Protein AF-0000000067008869 (afdb_homodimer)

Organism: Wuchereria bancrofti (NCBI:txid6293)

Solvent-accessible surface area (backbone atoms only — not comparable to full-atom values): 8369 Å² total; per-residue (Å²): 116,69,67,57,56,55,51,50,53,52,53,46,51,52,50,50,52,51,44,50,54,55,47,60,56,44,34,11,81,86,76,68,75,47,55,47,37,27,33,34,76,87,11,44,57,23,19,70,76,64,51,31,70,92,77,32,55,49,42,93,81,83,57,48,74,62,84,44,78,37,54,55,48,115,117,70,66,58,55,56,51,51,54,52,53,46,52,50,50,50,53,51,44,50,53,54,49,59,56,43,33,11,81,86,77,68,73,47,53,48,36,29,33,33,75,87,10,44,59,24,17,69,76,64,52,31,72,92,77,33,54,49,41,92,82,82,56,47,76,62,83,44,77,36,54,55,48,117

Radius of gyration: 19.24 Å; Cα contacts (8 Å, |Δi|>4): 203; chains: 2; bounding box: 33×58×42 Å

pLDDT: mean 93.97, std 9.08, range [55.59, 98.88]

Foldseek 3Di:
DVVVVVVVVVVVVVVVVVVVVVLVVQAAPVPSPHGWFKAFPVGDTGHPVCCDVVNDQADPPPRDGGDDIDGHDD/DVVVVVVVVVVVVVVVVVVVVVLVVQAAPVVSPHGWFKAFPVGDTGHPVCPDVVRDQADPPPRDGGDDIDGHDD

InterPro domains:
  IPR001841 Zinc finger, RING-type [PS50089] (28-63)
  IPR013083 Zinc finger, RING/FYVE/PHD-type [G3DSA:3.30.40.10] (9-74)

Nearest PDB structures (foldseek):
  6hpr-assembly1_A  TM=9.079E-01  e=3.744E-05  Homo sapiens
  3eb5-assembly1_A-2  TM=8.488E-01  e=3.059E-05  Homo sapiens
  2yho-assembly1_A  TM=8.154E-01  e=6.421E-05  Homo sapiens
  2yho-assembly3_E  TM=8.015E-01  e=5.611E-05  Homo sapiens
  4ic3-assembly1_B  TM=8.536E-01  e=4.537E-04  Homo sapiens

Secondary structure (DSSP, 8-state):
-HHHHHHHHHHHHHHHHHHHHHHHHHB-TTTSSSB--EEETTSBEE-TTTT-TTT-SB-TTT-PBP--EEE-B-/-HHHHHHHHHHHHHHHHHHHHHHHHHB-TTTSSSB--EEETTSBEE-TTTT-TTT-SB-TTT-PBP--EEE-B-

Structure (mmCIF, N/CA/C/O backbone):
data_AF-0000000067008869-model_v1
#
loop_
_entity.id
_entity.type
_entity.pdbx_description
1 polymer 'RING-type domain-containing protein'
#
loop_
_atom_site.group_PDB
_atom_site.id
_atom_site.type_symbol
_atom_site.label_atom_id
_atom_site.label_alt_id
_atom_site.label_comp_id
_atom_site.label_asym_id
_atom_site.label_entity_id
_atom_site.label_seq_id
_atom_site.pdbx_PDB_ins_code
_atom_site.Cartn_x
_atom_site.Cartn_y
_atom_site.Cartn_z
_atom_site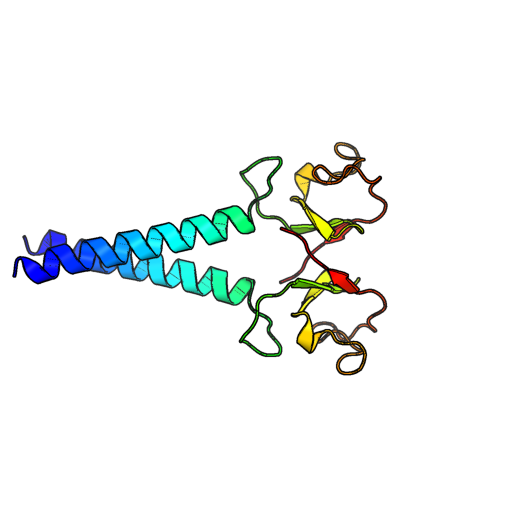.occupancy
_atom_site.B_iso_or_equiv
_atom_site.auth_seq_id
_atom_site.auth_comp_id
_atom_site.auth_asym_id
_atom_site.auth_atom_id
_atom_site.pdbx_PDB_model_num
ATOM 1 N N . MET A 1 1 ? -0.147 40.469 11.617 1 56.03 1 MET A N 1
ATOM 2 C CA . MET A 1 1 ? -0.344 39.406 12.594 1 56.03 1 MET A CA 1
ATOM 3 C C . MET A 1 1 ? -1.543 38.531 12.227 1 56.03 1 MET A C 1
ATOM 5 O O . MET A 1 1 ? -1.502 37.312 12.375 1 56.03 1 MET A O 1
ATOM 9 N N . SER A 1 2 ? -2.66 39.094 11.609 1 66.75 2 SER A N 1
ATOM 10 C CA . SER A 1 2 ? -3.91 38.438 11.242 1 66.75 2 SER A CA 1
ATOM 11 C C . SER A 1 2 ? -3.721 37.531 10.023 1 66.75 2 SER A C 1
ATOM 13 O O . SER A 1 2 ? -4.219 36.406 10 1 66.75 2 SER A O 1
ATOM 15 N N . ASN A 1 3 ? -2.775 38 9.242 1 73.81 3 ASN A N 1
ATOM 16 C CA . ASN A 1 3 ? -2.59 37.281 7.984 1 73.81 3 ASN A CA 1
ATOM 17 C C . ASN A 1 3 ? -1.823 36 8.188 1 73.81 3 ASN A C 1
ATOM 19 O O . ASN A 1 3 ? -2.07 35 7.492 1 73.81 3 ASN A O 1
ATOM 23 N N . ASN A 1 4 ? -1.022 35.969 9.289 1 68.69 4 ASN A N 1
ATOM 24 C CA . ASN A 1 4 ? -0.209 34.781 9.555 1 68.69 4 ASN A CA 1
ATOM 25 C C . ASN A 1 4 ? -1.045 33.656 10.125 1 68.69 4 ASN A C 1
ATOM 27 O O . ASN A 1 4 ? -0.819 32.469 9.805 1 68.69 4 ASN A O 1
ATOM 31 N N . ARG A 1 5 ? -2.043 34.094 10.977 1 69.38 5 ARG A N 1
ATOM 32 C CA . ARG A 1 5 ? -2.912 33.094 11.602 1 69.38 5 ARG A CA 1
ATOM 33 C C . ARG A 1 5 ? -3.746 32.375 10.555 1 69.38 5 ARG A C 1
ATOM 35 O O . ARG A 1 5 ? -3.891 31.141 10.609 1 69.38 5 ARG A O 1
ATOM 42 N N . THR A 1 6 ? -4.293 33.156 9.617 1 71.38 6 THR A N 1
ATOM 43 C CA . THR A 1 6 ? -5.137 32.594 8.578 1 71.38 6 THR A CA 1
ATOM 44 C C . THR A 1 6 ? -4.344 31.625 7.707 1 71.38 6 THR A C 1
ATOM 46 O O . THR A 1 6 ? -4.852 30.562 7.332 1 71.38 6 THR A O 1
ATOM 49 N N . LYS A 1 7 ? -3.107 31.969 7.438 1 78.56 7 LYS A N 1
ATOM 50 C CA . LYS A 1 7 ? -2.268 31.141 6.574 1 78.56 7 LYS A CA 1
ATOM 51 C C . LYS A 1 7 ? -1.944 29.797 7.242 1 78.56 7 LYS A C 1
ATOM 53 O O . LYS A 1 7 ? -1.977 28.75 6.59 1 78.56 7 LYS A O 1
ATOM 58 N N . LYS A 1 8 ? -1.771 29.812 8.492 1 81.62 8 LYS A N 1
ATOM 59 C CA . LYS A 1 8 ? -1.408 28.609 9.219 1 81.62 8 LYS A CA 1
ATOM 60 C C . LYS A 1 8 ? -2.586 27.641 9.305 1 81.62 8 LYS A C 1
ATOM 62 O O . LYS A 1 8 ? -2.408 26.422 9.188 1 81.62 8 LYS A O 1
ATOM 67 N N . ASN A 1 9 ? -3.758 28.188 9.352 1 86.19 9 ASN A N 1
ATOM 68 C CA . ASN A 1 9 ? -4.949 27.344 9.383 1 86.19 9 ASN A CA 1
ATOM 69 C C . ASN A 1 9 ? -5.152 26.609 8.055 1 86.19 9 ASN A C 1
ATOM 71 O O . ASN A 1 9 ? -5.59 25.469 8.031 1 86.19 9 ASN A O 1
ATOM 75 N N . VAL A 1 10 ? -4.785 27.297 7.031 1 89.75 10 VAL A N 1
ATOM 76 C CA . VAL A 1 10 ? -4.91 26.703 5.711 1 89.75 10 VAL A CA 1
ATOM 77 C C . VAL A 1 10 ? -3.934 25.531 5.578 1 89.75 10 VAL A C 1
ATOM 79 O O . VAL A 1 10 ? -4.297 24.469 5.082 1 89.75 10 VAL A O 1
ATOM 82 N N . VAL A 1 11 ? -2.684 25.625 6.07 1 90.44 11 VAL A N 1
ATOM 83 C CA . VAL A 1 11 ? -1.658 24.594 5.945 1 90.44 11 VAL A CA 1
ATOM 84 C C . VAL A 1 11 ? -2.064 23.359 6.742 1 90.44 11 VAL A C 1
ATOM 86 O O . VAL A 1 11 ? -1.904 22.234 6.277 1 90.44 11 VAL A O 1
ATOM 89 N N . VAL A 1 12 ? -2.611 23.5 7.953 1 91.62 12 VAL A N 1
ATOM 90 C CA . VAL A 1 12 ? -3.045 22.391 8.797 1 91.62 12 VAL A CA 1
ATOM 91 C C . VAL A 1 12 ? -4.156 21.609 8.102 1 91.62 12 VAL A C 1
ATOM 93 O O . VAL A 1 12 ? -4.141 20.375 8.078 1 91.62 12 VAL A O 1
ATOM 96 N N . ARG A 1 13 ? -5.109 22.453 7.543 1 94.5 13 ARG A N 1
ATOM 97 C CA . ARG A 1 13 ? -6.203 21.797 6.832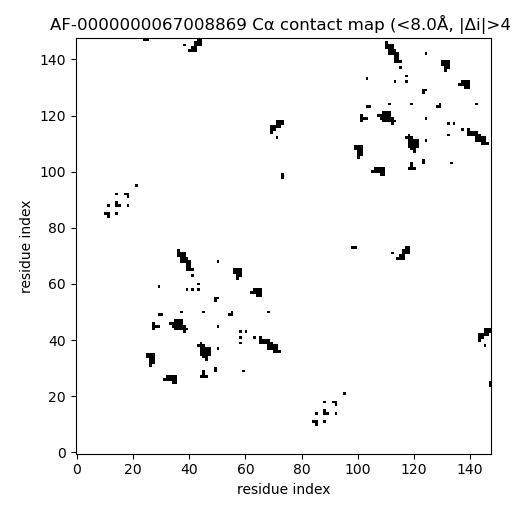 1 94.5 13 ARG A CA 1
ATOM 98 C C . ARG A 1 13 ? -5.688 21 5.641 1 94.5 13 ARG A C 1
ATOM 100 O O . ARG A 1 13 ? -6.117 19.875 5.414 1 94.5 13 ARG A O 1
ATOM 107 N N . GLU A 1 14 ? -4.777 21.484 4.91 1 95.38 14 GLU A N 1
ATOM 108 C CA . GLU A 1 14 ? -4.215 20.797 3.754 1 95.38 14 GLU A CA 1
ATOM 109 C C . GLU A 1 14 ? -3.467 19.531 4.172 1 95.38 14 GLU A C 1
ATOM 111 O O . GLU A 1 14 ? -3.604 18.484 3.537 1 95.38 14 GLU A O 1
ATOM 116 N N . LEU A 1 15 ? -2.691 19.672 5.242 1 95.31 15 LEU A N 1
ATOM 117 C CA . LEU A 1 15 ? -1.956 18.516 5.73 1 95.31 15 LEU A CA 1
ATOM 118 C C . LEU A 1 15 ? -2.912 17.422 6.223 1 95.31 15 LEU A C 1
ATOM 120 O O . LEU A 1 15 ? -2.707 16.234 5.957 1 95.31 15 LEU A O 1
ATOM 124 N N . ARG A 1 16 ? -3.967 17.812 6.879 1 95.38 16 ARG A N 1
ATOM 125 C CA . ARG A 1 16 ? -4.969 16.875 7.359 1 95.38 16 ARG A CA 1
ATOM 126 C C . ARG A 1 16 ? -5.676 16.188 6.195 1 95.38 16 ARG A C 1
ATOM 128 O O . ARG A 1 16 ? -5.922 14.977 6.238 1 95.38 16 ARG A O 1
ATOM 135 N N . ASP A 1 17 ? -6.051 16.906 5.172 1 97.38 17 ASP A N 1
ATOM 136 C CA . ASP A 1 17 ? -6.707 16.344 3.996 1 97.38 17 ASP A CA 1
ATOM 137 C C . ASP A 1 17 ? -5.812 15.32 3.305 1 97.38 17 ASP A C 1
ATOM 139 O O . ASP A 1 17 ? -6.273 14.242 2.922 1 97.38 17 ASP A O 1
ATOM 143 N N . LYS A 1 18 ? -4.562 15.719 3.229 1 96.62 18 LYS A N 1
ATOM 144 C CA . LYS A 1 18 ? -3.627 14.789 2.594 1 96.62 18 LYS A CA 1
ATOM 145 C C . LYS A 1 18 ? -3.465 13.516 3.42 1 96.62 18 LYS A C 1
ATOM 147 O O . LYS A 1 18 ? -3.465 12.414 2.875 1 96.62 18 LYS A O 1
ATOM 152 N N . LEU A 1 19 ? -3.338 13.609 4.641 1 96.25 19 LEU A N 1
ATOM 153 C CA . LEU A 1 19 ? -3.203 12.461 5.531 1 96.25 19 LEU A CA 1
ATOM 154 C C . LEU A 1 19 ? -4.422 11.555 5.438 1 96.25 19 LEU A C 1
ATOM 156 O O . LEU A 1 19 ? -4.285 10.328 5.352 1 96.25 19 LEU A O 1
ATOM 160 N N . GLU A 1 20 ? -5.59 12.117 5.441 1 95.19 20 GLU A N 1
ATOM 161 C CA . GLU A 1 20 ? -6.82 11.336 5.355 1 95.19 20 GLU A CA 1
ATOM 162 C C . GLU A 1 20 ? -6.902 10.57 4.039 1 95.19 20 GLU A C 1
ATOM 164 O O . GLU A 1 20 ? -7.301 9.406 4.02 1 95.19 20 GLU A O 1
ATOM 169 N N . GLN A 1 21 ? -6.539 11.227 2.986 1 95.81 21 GLN A N 1
ATOM 170 C CA . GLN A 1 21 ? -6.551 10.578 1.682 1 95.81 21 GLN A CA 1
ATOM 171 C C . GLN A 1 21 ? -5.625 9.367 1.665 1 95.81 21 GLN A C 1
ATOM 173 O O . GLN A 1 21 ? -6.012 8.289 1.207 1 95.81 21 GLN A O 1
ATOM 178 N N . LEU A 1 22 ? -4.441 9.5 2.213 1 94.44 22 LEU A N 1
ATOM 179 C CA . LEU A 1 22 ? -3.488 8.398 2.244 1 94.44 22 LEU A CA 1
ATOM 180 C C . LEU A 1 22 ? -3.984 7.277 3.152 1 94.44 22 LEU A C 1
ATOM 182 O O . LEU A 1 22 ? -3.85 6.098 2.82 1 94.44 22 LEU A O 1
ATOM 186 N N . GLU A 1 23 ? -4.566 7.664 4.242 1 93.12 23 GLU A N 1
ATOM 187 C CA . GLU A 1 23 ? -5.09 6.672 5.176 1 93.12 23 GLU A CA 1
ATOM 188 C C . GLU A 1 23 ? -6.223 5.863 4.547 1 93.12 23 GLU A C 1
ATOM 190 O O . GLU A 1 23 ? -6.277 4.641 4.695 1 93.12 23 GLU A O 1
ATOM 195 N N . LEU A 1 24 ? -7.051 6.52 3.873 1 94.38 24 LEU A N 1
ATOM 196 C CA . LEU A 1 24 ? -8.164 5.836 3.221 1 94.38 24 LEU A CA 1
ATOM 197 C C . LEU A 1 24 ? -7.656 4.867 2.156 1 94.38 24 LEU A C 1
ATOM 199 O O . LEU A 1 24 ? -8.219 3.785 1.979 1 94.38 24 LEU A O 1
ATOM 203 N N . GLU A 1 25 ? -6.59 5.188 1.497 1 94.19 25 GLU A N 1
ATOM 204 C CA . GLU A 1 25 ? -6.027 4.359 0.434 1 94.19 25 GLU A CA 1
ATOM 205 C C . GLU A 1 25 ? -5.438 3.068 0.993 1 94.19 25 GLU A C 1
ATOM 207 O O . GLU A 1 25 ? -5.488 2.023 0.341 1 94.19 25 GLU A O 1
ATOM 212 N N . ILE A 1 26 ? -4.918 3.141 2.225 1 95.38 26 ILE A N 1
ATOM 213 C CA . ILE A 1 26 ? -4.172 1.982 2.703 1 95.38 26 ILE A CA 1
ATOM 214 C C . ILE A 1 26 ? -5.012 1.208 3.717 1 95.38 26 ILE A C 1
ATOM 216 O O . ILE A 1 26 ? -4.617 0.131 4.168 1 95.38 26 ILE A O 1
ATOM 220 N N . THR A 1 27 ? -6.156 1.725 4.09 1 96.81 27 THR A N 1
ATOM 221 C CA . THR A 1 27 ? -7.023 1.087 5.074 1 96.81 27 THR A CA 1
ATOM 222 C C . THR A 1 27 ? -7.891 0.017 4.414 1 96.81 27 THR A C 1
ATOM 224 O O . THR A 1 27 ? -8.422 0.226 3.322 1 96.81 27 THR A O 1
ATOM 227 N N . CYS A 1 28 ? -8.062 -1.094 5.117 1 98.06 28 CYS A N 1
ATOM 228 C CA . CYS A 1 28 ? -8.906 -2.189 4.656 1 98.06 28 CYS A CA 1
ATOM 229 C C . CYS A 1 28 ? -10.344 -1.726 4.461 1 98.06 28 CYS A C 1
ATOM 231 O O . CYS A 1 28 ? -10.961 -1.188 5.387 1 98.06 28 CYS A O 1
ATOM 233 N N . ALA A 1 29 ? -10.875 -2.008 3.32 1 98 29 ALA A N 1
ATOM 234 C CA . ALA A 1 29 ? -12.211 -1.517 2.986 1 98 29 ALA A CA 1
ATOM 235 C C . ALA A 1 29 ? -13.289 -2.365 3.654 1 98 29 ALA A C 1
ATOM 237 O O . ALA A 1 29 ? -14.453 -1.958 3.727 1 98 29 ALA A O 1
ATOM 238 N N . ILE A 1 30 ? -12.898 -3.516 4.07 1 98.19 30 ILE A N 1
ATOM 239 C CA . ILE A 1 30 ? -13.883 -4.414 4.668 1 98.19 30 ILE A CA 1
ATOM 240 C C . ILE A 1 30 ? -14.141 -4.012 6.117 1 98.19 30 ILE A C 1
ATOM 242 O O . ILE A 1 30 ? -15.289 -3.912 6.547 1 98.19 30 ILE A O 1
ATOM 246 N N . CYS A 1 31 ? -13.062 -3.812 6.906 1 98.31 31 CYS A N 1
ATOM 247 C CA . CYS A 1 31 ? -13.242 -3.523 8.328 1 98.31 31 CYS A CA 1
ATOM 248 C C . CYS A 1 31 ? -13.078 -2.035 8.602 1 98.31 31 CYS A C 1
ATOM 250 O O . CYS A 1 31 ? -13.477 -1.548 9.664 1 98.31 31 CYS A O 1
ATOM 252 N N . MET A 1 32 ? -12.406 -1.263 7.781 1 97.75 32 MET A N 1
ATOM 253 C CA . MET A 1 32 ? -12.156 0.172 7.891 1 97.75 32 MET A CA 1
ATOM 254 C C . MET A 1 32 ? -11.367 0.492 9.156 1 97.75 32 MET A C 1
ATOM 256 O O . MET A 1 32 ? -11.469 1.597 9.688 1 97.75 32 MET A O 1
ATOM 260 N N . ASP A 1 33 ? -10.648 -0.501 9.617 1 97.75 33 ASP A N 1
ATOM 261 C CA . ASP A 1 33 ? -9.938 -0.341 10.875 1 97.75 33 ASP A CA 1
ATOM 262 C C . ASP A 1 33 ? -8.453 -0.654 10.711 1 97.75 33 ASP A C 1
ATOM 264 O O . ASP A 1 33 ? -7.594 0.06 11.234 1 97.75 33 ASP A O 1
ATOM 268 N N . GLN A 1 34 ? -8.125 -1.606 9.984 1 97.38 34 GLN A N 1
ATOM 269 C CA . GLN A 1 34 ? -6.75 -2.066 9.812 1 97.38 34 GLN A CA 1
ATOM 270 C C . GLN A 1 34 ? -6.207 -1.697 8.438 1 97.38 34 GLN A C 1
ATOM 272 O O . GLN A 1 34 ? -6.98 -1.43 7.512 1 97.38 34 GLN A O 1
ATOM 277 N N . ARG A 1 35 ? -4.871 -1.716 8.297 1 96.06 35 ARG A N 1
ATOM 278 C CA . ARG A 1 35 ? -4.238 -1.476 7.004 1 96.06 35 ARG A CA 1
ATOM 279 C C . ARG A 1 35 ? -4.297 -2.721 6.125 1 96.06 35 ARG A C 1
ATOM 281 O O . ARG A 1 35 ? -4.234 -3.844 6.625 1 96.06 35 ARG A O 1
ATOM 288 N N . CYS A 1 36 ? -4.297 -2.445 4.891 1 97.5 36 CYS A N 1
ATOM 289 C CA . CYS A 1 36 ? -4.164 -3.537 3.934 1 97.5 36 CYS A CA 1
ATOM 290 C C . CYS A 1 36 ? -2.764 -4.141 3.988 1 97.5 36 CYS A C 1
ATOM 292 O O . CYS A 1 36 ? -1.769 -3.418 3.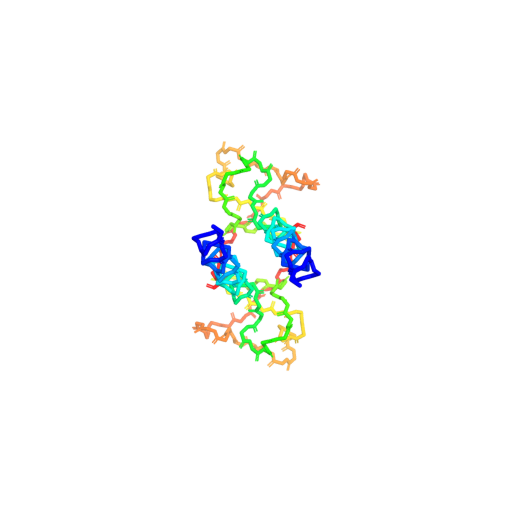926 1 97.5 36 CYS A O 1
ATOM 294 N N . SER A 1 37 ? -2.729 -5.5 4.148 1 98.31 37 SER A N 1
ATOM 295 C CA . SER A 1 37 ? -1.425 -6.152 4.195 1 98.31 37 SER A CA 1
ATOM 296 C C . SER A 1 37 ? -1.421 -7.438 3.369 1 98.31 37 SER A C 1
ATOM 298 O O . SER A 1 37 ? -0.422 -8.156 3.342 1 98.31 37 SER A O 1
ATOM 300 N N . ILE A 1 38 ? -2.533 -7.734 2.76 1 98.81 38 ILE A N 1
ATOM 301 C CA . ILE A 1 38 ? -2.67 -8.914 1.911 1 98.81 38 ILE A CA 1
ATOM 302 C C . ILE A 1 38 ? -3.131 -8.492 0.517 1 98.81 38 ILE A C 1
ATOM 304 O O . ILE A 1 38 ? -4.008 -7.637 0.377 1 98.81 38 ILE A O 1
ATOM 308 N N . VAL A 1 39 ? -2.588 -9.117 -0.491 1 98.88 39 VAL A N 1
ATOM 309 C CA . VAL A 1 39 ? -3.045 -8.898 -1.86 1 98.88 39 VAL A CA 1
ATOM 310 C C . VAL A 1 39 ? -3.455 -10.227 -2.488 1 98.88 39 VAL A C 1
ATOM 312 O O . VAL A 1 39 ? -2.807 -11.25 -2.266 1 98.88 39 VAL A O 1
ATOM 315 N N . PHE A 1 40 ? -4.531 -10.203 -3.145 1 98.75 40 PHE A N 1
ATOM 316 C CA . PHE A 1 40 ? -5 -11.375 -3.875 1 98.75 40 PHE A CA 1
ATOM 317 C C . PHE A 1 40 ? -4.398 -11.422 -5.273 1 98.75 40 PHE A C 1
ATOM 319 O O . PHE A 1 40 ? -3.768 -10.453 -5.715 1 98.75 40 PHE A O 1
ATOM 326 N N . GLN A 1 41 ? -4.637 -12.531 -5.988 1 98.5 41 GLN A N 1
ATOM 327 C CA . GLN A 1 41 ? -4.059 -12.648 -7.32 1 98.5 41 GLN A CA 1
ATOM 328 C C . GLN A 1 41 ? -4.645 -11.609 -8.273 1 98.5 41 GLN A C 1
ATOM 330 O O . GLN A 1 41 ? -4.035 -11.289 -9.297 1 98.5 41 GLN A O 1
ATOM 335 N N . CYS A 1 42 ? -5.828 -11.109 -7.93 1 98.38 42 CYS A N 1
ATOM 336 C CA . CYS A 1 42 ? -6.48 -10.125 -8.789 1 98.38 42 CYS A CA 1
ATOM 337 C C . CYS A 1 42 ? -5.914 -8.727 -8.547 1 98.38 42 CYS A C 1
ATOM 339 O O . CYS A 1 42 ? -6.195 -7.801 -9.305 1 98.38 42 CYS A O 1
ATOM 341 N N . GLY A 1 43 ? -5.188 -8.594 -7.434 1 98.69 43 GLY A N 1
ATOM 342 C CA . GLY A 1 43 ? -4.543 -7.316 -7.164 1 98.69 43 GLY A CA 1
ATOM 343 C C . GLY A 1 43 ? -5.258 -6.496 -6.109 1 98.69 43 GLY A C 1
ATOM 344 O O . GLY A 1 43 ? -4.723 -5.504 -5.613 1 98.69 43 GLY A O 1
ATOM 345 N N . HIS A 1 44 ? -6.426 -6.867 -5.648 1 98.69 44 HIS A N 1
ATOM 346 C CA . HIS A 1 44 ? -7.129 -6.168 -4.582 1 98.69 44 HIS A CA 1
ATOM 347 C C . HIS A 1 44 ? -6.645 -6.629 -3.209 1 98.69 44 HIS A C 1
ATOM 349 O O . HIS A 1 44 ? -6.121 -7.734 -3.07 1 98.69 44 HIS A O 1
ATOM 355 N N . THR A 1 45 ? -6.883 -5.727 -2.252 1 98.62 45 THR A N 1
ATOM 356 C CA . THR A 1 45 ? -6.191 -5.953 -0.985 1 98.62 45 THR A CA 1
ATOM 357 C C . THR A 1 45 ? -7.18 -5.961 0.176 1 98.62 45 THR A C 1
ATOM 359 O O . THR A 1 45 ? -8.32 -5.523 0.028 1 98.62 45 THR A O 1
ATOM 362 N N . ALA A 1 46 ? -6.73 -6.52 1.267 1 98.75 46 ALA A N 1
ATOM 363 C CA . ALA A 1 46 ? -7.434 -6.551 2.545 1 98.75 46 ALA A CA 1
ATOM 364 C C . ALA A 1 46 ? -6.457 -6.703 3.707 1 98.75 46 ALA A C 1
ATOM 366 O O . ALA A 1 46 ? -5.254 -6.871 3.496 1 98.75 46 ALA A O 1
ATOM 367 N N . CYS A 1 47 ? -6.957 -6.582 4.82 1 98.44 47 CYS A N 1
ATOM 368 C CA . CYS A 1 47 ? -6.102 -6.848 5.973 1 98.44 47 CYS A CA 1
ATOM 369 C C . CYS A 1 47 ? -6.02 -8.344 6.258 1 98.44 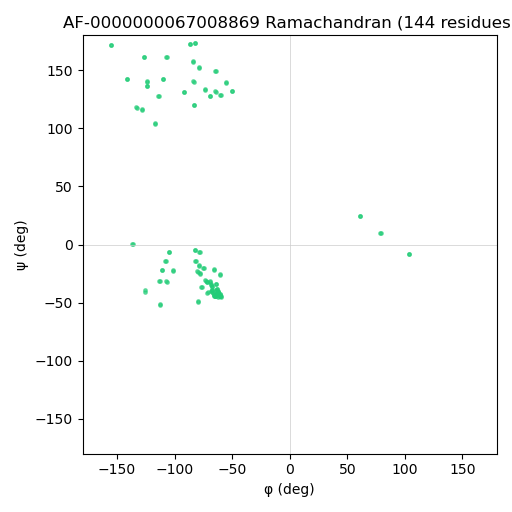47 CYS A C 1
ATOM 371 O O . CYS A 1 47 ? -6.746 -9.133 5.656 1 98.44 47 CYS A O 1
ATOM 373 N N . VAL A 1 48 ? -5.164 -8.641 7.184 1 98.5 48 VAL A N 1
ATOM 374 C CA . VAL A 1 48 ? -4.91 -10.039 7.5 1 98.5 48 VAL A CA 1
ATOM 375 C C . VAL A 1 48 ? -6.188 -10.695 8.016 1 98.5 48 VAL A C 1
ATOM 377 O O . VAL A 1 48 ? -6.555 -11.789 7.57 1 98.5 48 VAL A O 1
ATOM 380 N N . GLU A 1 49 ? -6.949 -10.023 8.812 1 98.56 49 GLU A N 1
ATOM 381 C CA . GLU A 1 49 ? -8.133 -10.602 9.438 1 98.56 49 GLU A CA 1
ATOM 382 C C . GLU A 1 49 ? -9.25 -10.805 8.422 1 98.56 49 GLU A C 1
ATOM 384 O O . GLU A 1 49 ? -9.836 -11.883 8.328 1 98.56 49 GLU A O 1
ATOM 389 N N . CYS A 1 50 ? -9.398 -9.906 7.641 1 98.69 50 CYS A N 1
ATOM 390 C CA . CYS A 1 50 ? -10.523 -9.938 6.711 1 98.69 50 CYS A CA 1
ATOM 391 C C . CYS A 1 50 ? -10.234 -10.852 5.527 1 98.69 50 CYS A C 1
ATOM 393 O O . CYS A 1 50 ? -11.156 -11.352 4.879 1 98.69 50 CYS A O 1
ATOM 395 N N . SER A 1 51 ? -8.969 -11.055 5.27 1 98.81 51 SER A N 1
ATOM 396 C CA . SER A 1 51 ? -8.586 -11.883 4.133 1 98.81 51 SER A CA 1
ATOM 397 C C . SER A 1 51 ? -8.648 -13.367 4.488 1 98.81 51 SER A C 1
ATOM 399 O O . SER A 1 51 ? -8.484 -14.227 3.617 1 98.81 51 SER A O 1
ATOM 401 N N . ASN A 1 52 ? -8.906 -13.68 5.672 1 98.69 52 ASN A N 1
ATOM 402 C CA . ASN A 1 52 ? -8.914 -15.07 6.113 1 98.69 52 ASN A CA 1
ATOM 403 C C . ASN A 1 52 ? -9.758 -15.945 5.195 1 98.69 52 ASN A C 1
ATOM 405 O O . ASN A 1 52 ? -10.898 -15.602 4.879 1 98.69 52 ASN A O 1
ATOM 409 N N . PRO A 1 53 ? -9.156 -17.078 4.809 1 98.25 53 PRO A N 1
ATOM 410 C CA . PRO A 1 53 ? -9.867 -17.953 3.875 1 98.25 53 PRO A CA 1
ATOM 411 C C . PRO A 1 53 ? -11.203 -18.453 4.43 1 98.25 53 PRO A C 1
ATOM 413 O O . PRO A 1 53 ? -12.125 -18.75 3.662 1 98.25 53 PRO A O 1
ATOM 416 N N . SER A 1 54 ? -11.297 -18.5 5.703 1 98.38 54 SER A N 1
ATOM 417 C CA . SER A 1 54 ? -12.539 -18.969 6.305 1 98.38 54 SER A CA 1
ATOM 418 C C . SER A 1 54 ? -13.633 -17.906 6.215 1 98.38 54 SER A C 1
ATOM 420 O O . SER A 1 54 ? -14.82 -18.219 6.367 1 98.38 54 SER A O 1
ATOM 422 N N . LYS A 1 55 ? -13.211 -16.703 6.02 1 97.06 55 LYS A N 1
ATOM 423 C CA . LYS A 1 55 ? -14.156 -15.594 6.039 1 97.06 55 LYS A CA 1
ATOM 424 C C . LYS A 1 55 ? -14.398 -15.055 4.629 1 97.06 55 LYS A C 1
ATOM 426 O O . LYS A 1 55 ? -15.516 -14.641 4.301 1 97.06 55 LYS A O 1
ATOM 431 N N . LEU A 1 56 ? -13.375 -15.164 3.84 1 98.44 56 LEU A N 1
ATOM 432 C CA . LEU A 1 56 ? -13.422 -14.508 2.535 1 98.44 56 LEU A CA 1
ATOM 433 C C . LEU A 1 56 ? -12.953 -15.461 1.437 1 98.44 56 LEU A C 1
ATOM 435 O O . LEU A 1 56 ? -11.781 -15.844 1.403 1 98.44 56 LEU A O 1
ATOM 439 N N . LYS A 1 57 ? -13.82 -15.75 0.535 1 98.69 57 LYS A N 1
ATOM 440 C CA . LYS A 1 57 ? -13.492 -16.672 -0.542 1 98.69 57 LYS A CA 1
ATOM 441 C C . LYS A 1 57 ? -13.461 -15.961 -1.892 1 98.69 57 LYS A C 1
ATOM 443 O O . LYS A 1 57 ? -12.742 -16.391 -2.805 1 98.69 57 LYS A O 1
ATOM 448 N N . LEU A 1 58 ? -14.312 -14.922 -1.995 1 98.81 58 LEU A N 1
ATOM 449 C CA . LEU A 1 58 ? -14.336 -14.078 -3.188 1 98.81 58 LEU A CA 1
ATOM 450 C C . LEU A 1 58 ? -13.797 -12.688 -2.883 1 98.81 58 LEU A C 1
ATOM 452 O O . LEU A 1 58 ? -14.055 -12.141 -1.807 1 98.81 58 LEU A O 1
ATOM 456 N N . CYS A 1 59 ? -13.078 -12.156 -3.84 1 98.69 59 CYS A N 1
ATOM 457 C CA . CYS A 1 59 ? -12.594 -10.789 -3.678 1 98.69 59 CYS A CA 1
ATOM 458 C C . CYS A 1 59 ? -13.742 -9.836 -3.395 1 98.69 59 CYS A C 1
ATOM 460 O O . CYS A 1 59 ? -14.781 -9.898 -4.051 1 98.69 59 CYS A O 1
ATOM 462 N N . HIS A 1 60 ? -13.578 -8.922 -2.537 1 98.62 60 HIS A N 1
ATOM 463 C CA . HIS A 1 60 ? -14.633 -8.016 -2.1 1 98.62 60 HIS A CA 1
ATOM 464 C C . HIS A 1 60 ? -14.867 -6.906 -3.121 1 98.62 60 HIS A C 1
ATOM 466 O O . HIS A 1 60 ? -15.875 -6.199 -3.057 1 98.62 60 HIS A O 1
ATOM 472 N N . ILE A 1 61 ? -14.016 -6.918 -4.086 1 98.44 61 ILE A N 1
ATOM 473 C CA . ILE A 1 61 ? -14.141 -5.832 -5.047 1 98.44 61 ILE A CA 1
ATOM 474 C C . ILE A 1 61 ? -14.578 -6.387 -6.398 1 98.44 61 ILE A C 1
ATOM 476 O O . ILE A 1 61 ? -15.594 -5.953 -6.953 1 98.44 61 ILE A O 1
ATOM 480 N N . CYS A 1 62 ? -13.898 -7.406 -6.922 1 98.5 62 CYS A N 1
ATOM 481 C CA . CYS A 1 62 ? -14.148 -7.832 -8.297 1 98.5 62 CYS A CA 1
ATOM 482 C C . CYS A 1 62 ? -14.875 -9.172 -8.328 1 98.5 62 CYS A C 1
ATOM 484 O O . CYS A 1 62 ? -15.234 -9.656 -9.406 1 98.5 62 CYS A O 1
ATOM 486 N N . ARG A 1 63 ? -14.906 -9.875 -7.199 1 98.56 63 ARG A N 1
ATOM 487 C CA . ARG A 1 63 ? -15.688 -11.086 -6.984 1 98.56 63 ARG A CA 1
ATOM 488 C C . ARG A 1 63 ? -15 -12.297 -7.613 1 98.56 63 ARG A C 1
ATOM 490 O O . ARG A 1 63 ? -15.625 -13.344 -7.801 1 98.56 63 ARG A O 1
ATOM 497 N N . GLN A 1 64 ? -13.805 -12.18 -8.055 1 98.62 64 GLN A N 1
ATOM 498 C CA . GLN A 1 64 ? -13.062 -13.359 -8.477 1 98.62 64 GLN A CA 1
ATOM 499 C C . GLN A 1 64 ? -12.82 -14.297 -7.293 1 98.62 64 GLN A C 1
ATOM 501 O O . GLN A 1 64 ? -12.578 -13.844 -6.172 1 98.62 64 GLN A O 1
ATOM 506 N N . ILE A 1 65 ? -12.766 -15.57 -7.598 1 98.88 65 ILE A N 1
ATOM 507 C CA . ILE A 1 65 ? -12.383 -16.547 -6.574 1 98.88 65 ILE A CA 1
ATOM 508 C C . ILE A 1 65 ? -10.938 -16.297 -6.141 1 98.88 65 ILE A C 1
ATOM 510 O O . ILE A 1 65 ? -10.047 -16.156 -6.98 1 98.88 65 ILE A O 1
ATOM 514 N N . ILE A 1 66 ? -10.727 -16.25 -4.812 1 98.69 66 ILE A N 1
ATOM 515 C CA . ILE A 1 66 ? -9.383 -16 -4.297 1 98.69 66 ILE A CA 1
ATOM 516 C C . ILE A 1 66 ? -8.586 -17.312 -4.277 1 98.69 66 ILE A C 1
ATOM 518 O O . ILE A 1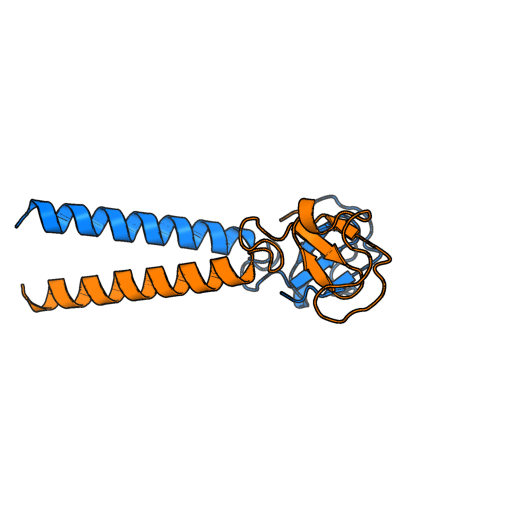 66 ? -8.914 -18.234 -3.527 1 98.69 66 ILE A O 1
ATOM 522 N N . LYS A 1 67 ? -7.523 -17.203 -5.043 1 98.44 67 LYS A N 1
ATOM 523 C CA . LYS A 1 67 ? -6.699 -18.391 -5.152 1 98.44 67 LYS A CA 1
ATOM 524 C C . LYS A 1 67 ? -5.355 -18.203 -4.449 1 98.44 67 LYS A C 1
ATOM 526 O O . LYS A 1 67 ? -4.684 -19.188 -4.113 1 98.44 67 LYS A O 1
ATOM 531 N N . ARG A 1 68 ? -4.957 -17.031 -4.27 1 98.31 68 ARG A N 1
ATOM 532 C CA . ARG A 1 68 ? -3.684 -16.703 -3.641 1 98.31 68 ARG A CA 1
ATOM 533 C C . ARG A 1 68 ? -3.82 -15.484 -2.732 1 98.31 68 ARG A C 1
ATOM 535 O O . ARG A 1 68 ? -4.547 -14.539 -3.055 1 98.31 68 ARG A O 1
ATOM 542 N N . ARG A 1 69 ? -3.125 -15.586 -1.664 1 98.62 69 ARG A N 1
ATOM 543 C CA . ARG A 1 69 ? -2.982 -14.508 -0.689 1 98.62 69 ARG A CA 1
ATOM 544 C C . ARG A 1 69 ? -1.513 -14.242 -0.378 1 98.62 69 ARG A C 1
ATOM 546 O O . ARG A 1 69 ? -0.814 -15.117 0.138 1 98.62 69 ARG A O 1
ATOM 553 N N . THR A 1 70 ? -1.095 -13.078 -0.735 1 98.62 70 THR A N 1
ATOM 554 C CA . THR A 1 70 ? 0.299 -12.727 -0.492 1 98.62 70 THR A CA 1
ATOM 555 C C . THR A 1 70 ? 0.401 -11.602 0.54 1 98.62 70 THR A C 1
ATOM 557 O O . THR A 1 70 ? -0.243 -10.562 0.397 1 98.62 70 THR A O 1
ATOM 560 N N . THR A 1 71 ? 1.192 -11.867 1.502 1 98.56 71 THR A N 1
ATOM 561 C CA . THR A 1 71 ? 1.466 -10.805 2.459 1 98.56 71 THR A CA 1
ATOM 562 C C . THR A 1 71 ? 2.387 -9.75 1.848 1 98.56 71 THR A C 1
ATOM 564 O O . THR A 1 71 ? 3.383 -10.094 1.204 1 98.56 71 THR A O 1
ATOM 567 N N . ILE A 1 72 ? 1.973 -8.562 2.057 1 98.19 72 ILE A N 1
ATOM 568 C CA . ILE A 1 72 ? 2.781 -7.461 1.545 1 98.19 72 ILE A CA 1
ATOM 569 C C . ILE A 1 72 ? 3.764 -7 2.619 1 98.19 72 ILE A C 1
ATOM 571 O O . ILE A 1 72 ? 3.373 -6.75 3.762 1 98.19 72 ILE A O 1
ATOM 575 N N . TYR A 1 73 ? 5.039 -6.875 2.18 1 96 73 TYR A N 1
ATOM 576 C CA . TYR A 1 73 ? 6.066 -6.355 3.076 1 96 73 TYR A CA 1
ATOM 577 C C . TYR A 1 73 ? 6.633 -5.043 2.549 1 96 73 TYR A C 1
ATOM 579 O O . TYR A 1 73 ? 7.152 -4.988 1.434 1 96 73 TYR A O 1
ATOM 587 N N . THR A 1 74 ? 6.258 -3.918 3.113 1 78.88 74 THR A N 1
ATOM 588 C CA . THR A 1 74 ? 6.738 -2.609 2.686 1 78.88 74 THR A CA 1
ATOM 589 C C . THR A 1 74 ? 7.891 -2.141 3.57 1 78.88 74 THR A C 1
ATOM 591 O O . THR A 1 74 ? 7.992 -2.545 4.73 1 78.88 74 THR A O 1
ATOM 594 N N . MET B 1 1 ? -2.391 34.406 24.281 1 55.59 1 MET B N 1
ATOM 595 C CA . MET B 1 1 ? -2.152 34.531 22.844 1 55.59 1 MET B CA 1
ATOM 596 C C . MET B 1 1 ? -0.9 33.781 22.422 1 55.59 1 MET B C 1
ATOM 598 O O . MET B 1 1 ? -0.875 33.156 21.359 1 55.59 1 MET B O 1
ATOM 602 N N . SER B 1 2 ? 0.199 33.719 23.281 1 66.12 2 SER B N 1
ATOM 603 C CA . SER B 1 2 ? 1.497 33.094 23.047 1 66.12 2 SER B CA 1
ATOM 604 C C . SER B 1 2 ? 1.4 31.578 23.078 1 66.12 2 SER B C 1
ATOM 606 O O . SER B 1 2 ? 1.977 30.891 22.234 1 66.12 2 SER B O 1
ATOM 608 N N . ASN B 1 3 ? 0.443 31.188 23.906 1 72.62 3 ASN B N 1
ATOM 609 C CA . ASN B 1 3 ? 0.35 29.75 24.125 1 72.62 3 ASN B CA 1
ATOM 610 C C . ASN B 1 3 ? -0.334 29.047 22.953 1 72.62 3 ASN B C 1
ATOM 612 O O . ASN B 1 3 ? 0.004 27.906 22.625 1 72.62 3 ASN B O 1
ATOM 616 N N . ASN B 1 4 ? -1.172 29.828 22.234 1 67.94 4 ASN B N 1
ATOM 617 C CA . ASN B 1 4 ? -1.913 29.234 21.125 1 67.94 4 ASN B CA 1
ATOM 618 C C . ASN B 1 4 ? -1.024 29.016 19.906 1 67.94 4 ASN B C 1
ATOM 620 O O . ASN B 1 4 ? -1.164 28.031 19.188 1 67.94 4 ASN B O 1
ATOM 624 N N . ARG B 1 5 ? -0.079 30.031 19.734 1 68.31 5 ARG B N 1
ATOM 625 C CA . ARG B 1 5 ? 0.829 29.953 18.594 1 68.31 5 ARG B CA 1
ATOM 626 C C . ARG B 1 5 ? 1.736 28.734 18.703 1 68.31 5 ARG B C 1
ATOM 628 O O . ARG B 1 5 ? 1.951 28.031 17.719 1 68.31 5 ARG B O 1
ATOM 635 N N . THR B 1 6 ? 2.258 28.531 19.922 1 71.31 6 THR B N 1
ATOM 636 C CA . THR B 1 6 ? 3.172 27.406 20.156 1 71.31 6 THR B CA 1
ATOM 637 C C . THR B 1 6 ? 2.473 26.078 19.922 1 71.31 6 THR B C 1
ATOM 639 O O . THR B 1 6 ? 3.061 25.156 19.359 1 71.31 6 THR B O 1
ATOM 642 N N . LYS B 1 7 ? 1.225 26 20.312 1 78.44 7 LYS B N 1
ATOM 643 C CA . LYS B 1 7 ? 0.47 24.766 20.188 1 78.44 7 LYS B CA 1
ATOM 644 C C . LYS B 1 7 ? 0.214 24.422 18.734 1 78.44 7 LYS B C 1
ATOM 646 O O . LYS B 1 7 ? 0.333 23.266 18.328 1 78.44 7 LYS B O 1
ATOM 651 N N . LYS B 1 8 ? -0.012 25.375 17.953 1 81.38 8 LYS B N 1
ATOM 652 C CA . LYS B 1 8 ? -0.321 25.156 16.531 1 81.38 8 LYS B CA 1
ATOM 653 C C . LYS B 1 8 ? 0.915 24.703 15.773 1 81.38 8 LYS B C 1
ATOM 655 O O . LYS B 1 8 ? 0.822 23.828 14.898 1 81.38 8 LYS B O 1
ATOM 660 N N . ASN B 1 9 ? 2.049 25.156 16.188 1 86.25 9 ASN B N 1
ATOM 661 C CA . ASN B 1 9 ? 3.291 24.734 15.547 1 86.25 9 ASN B CA 1
ATOM 662 C C . ASN B 1 9 ? 3.586 23.266 15.828 1 86.25 9 ASN B C 1
ATOM 664 O O . ASN B 1 9 ? 4.102 22.547 14.961 1 86.25 9 ASN B O 1
ATOM 668 N N . VAL B 1 10 ? 3.197 22.875 17 1 89.94 10 VAL B N 1
ATOM 669 C CA . VAL B 1 10 ? 3.41 21.484 17.359 1 89.94 10 VAL B CA 1
ATOM 670 C C . 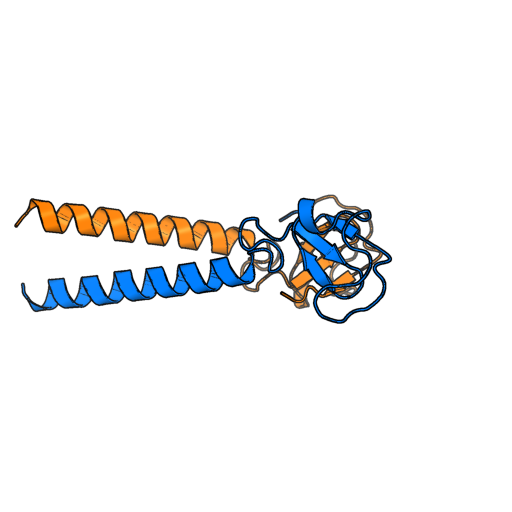VAL B 1 10 ? 2.516 20.578 16.516 1 89.94 10 VAL B C 1
ATOM 672 O O . VAL B 1 10 ? 2.965 19.547 16 1 89.94 10 VAL B O 1
ATOM 675 N N . VAL B 1 11 ? 1.258 20.938 16.25 1 90.5 11 VAL B N 1
ATOM 676 C CA . VAL B 1 11 ? 0.306 20.141 15.492 1 90.5 11 VAL B CA 1
ATOM 677 C C . VAL B 1 11 ? 0.767 20 14.047 1 90.5 11 VAL B C 1
ATOM 679 O O . VAL B 1 11 ? 0.695 18.922 13.453 1 90.5 11 VAL B O 1
ATOM 682 N N . VAL B 1 12 ? 1.257 21.062 13.398 1 91.69 12 VAL B N 1
ATOM 683 C CA . VAL B 1 12 ? 1.732 21.047 12.023 1 91.69 12 VAL B CA 1
ATOM 684 C C . VAL B 1 12 ? 2.916 20.094 11.891 1 91.69 12 VAL B C 1
ATOM 686 O O . VAL B 1 12 ? 2.979 19.297 10.953 1 91.69 12 VAL B O 1
ATOM 689 N N . ARG B 1 13 ? 3.832 20.25 12.93 1 94.56 13 ARG B N 1
ATOM 690 C CA . ARG B 1 13 ? 4.992 19.359 12.898 1 94.56 13 ARG B CA 1
ATOM 691 C C . ARG B 1 13 ? 4.566 17.906 13.023 1 94.56 13 ARG B C 1
ATOM 693 O O . ARG B 1 13 ? 5.078 17.047 12.305 1 94.56 13 ARG B O 1
ATOM 700 N N . GLU B 1 14 ? 3.65 17.578 13.828 1 95.5 14 GLU B N 1
ATOM 701 C CA . GLU B 1 14 ? 3.17 16.219 14.016 1 95.5 14 GLU B CA 1
ATOM 702 C C . GLU B 1 14 ? 2.496 15.695 12.742 1 95.5 14 GLU B C 1
ATOM 704 O O . GLU B 1 14 ? 2.725 14.547 12.344 1 95.5 14 GLU B O 1
ATOM 709 N N . LEU B 1 15 ? 1.678 16.547 12.148 1 95.31 15 LEU B N 1
ATOM 710 C CA . LEU B 1 15 ? 1.006 16.156 10.922 1 95.31 15 LEU B CA 1
ATOM 711 C C . LEU B 1 15 ? 2.016 15.914 9.805 1 95.31 15 LEU B C 1
ATOM 713 O O . LEU B 1 15 ? 1.897 14.945 9.047 1 95.31 15 LEU B O 1
ATOM 717 N N . ARG B 1 16 ? 3.021 16.734 9.719 1 95.38 16 ARG B N 1
ATOM 718 C CA . ARG B 1 16 ? 4.066 16.578 8.711 1 95.38 16 ARG B CA 1
ATOM 719 C C . ARG B 1 16 ? 4.855 15.297 8.938 1 95.38 16 ARG B C 1
ATOM 721 O O . ARG B 1 16 ? 5.172 14.586 7.984 1 95.38 16 ARG B O 1
ATOM 728 N N . ASP B 1 17 ? 5.215 14.984 10.164 1 97.44 17 ASP B N 1
ATOM 729 C CA . ASP B 1 17 ? 5.949 13.766 10.492 1 97.44 17 ASP B CA 1
ATOM 730 C C . ASP B 1 17 ? 5.145 12.523 10.109 1 97.44 17 ASP B C 1
ATOM 732 O O . ASP B 1 17 ? 5.688 11.578 9.531 1 97.44 17 ASP B O 1
ATOM 736 N N . LYS B 1 18 ? 3.873 12.625 10.422 1 96.69 18 LYS B N 1
ATOM 737 C CA . LYS B 1 18 ? 3.021 11.492 10.078 1 96.69 18 LYS B CA 1
ATOM 738 C C . LYS B 1 18 ? 2.916 11.32 8.562 1 96.69 18 LYS B C 1
ATOM 740 O O . LYS B 1 18 ? 3.01 10.195 8.055 1 96.69 18 LYS B O 1
ATOM 745 N N . LEU B 1 19 ? 2.738 12.32 7.875 1 96.25 19 LEU B N 1
ATOM 746 C CA . LEU B 1 19 ? 2.65 12.273 6.418 1 96.25 19 LEU B CA 1
ATOM 747 C C . LEU B 1 19 ? 3.928 11.711 5.812 1 96.25 19 LEU B C 1
ATOM 749 O O . LEU B 1 19 ? 3.873 10.859 4.918 1 96.25 19 LEU B O 1
ATOM 753 N N . GLU B 1 20 ? 5.062 12.156 6.277 1 95.25 20 GLU B N 1
ATOM 754 C CA . GLU B 1 20 ? 6.344 11.68 5.762 1 95.25 20 GLU B CA 1
ATOM 755 C C . GLU B 1 20 ? 6.52 10.188 6.004 1 95.25 20 GLU B C 1
ATOM 757 O O . GLU B 1 20 ? 6.988 9.461 5.125 1 95.25 20 GLU B O 1
ATOM 762 N N . GLN B 1 21 ? 6.148 9.758 7.176 1 95.81 21 GLN B N 1
ATOM 763 C CA . GLN B 1 21 ? 6.246 8.336 7.5 1 95.81 21 GLN B CA 1
ATOM 764 C C . GLN B 1 21 ? 5.398 7.496 6.547 1 95.81 21 GLN B C 1
ATOM 766 O O . GLN B 1 21 ? 5.867 6.488 6.016 1 95.81 21 GLN B O 1
ATOM 771 N N . LEU B 1 22 ? 4.191 7.926 6.266 1 94.38 22 LEU B N 1
ATOM 772 C CA . LEU B 1 22 ? 3.311 7.188 5.367 1 94.38 22 LEU B CA 1
ATOM 773 C C . LEU B 1 22 ? 3.846 7.211 3.939 1 94.38 22 LEU B C 1
ATOM 775 O O . LEU B 1 22 ? 3.795 6.203 3.234 1 94.38 22 LEU B O 1
ATOM 779 N N . GLU B 1 23 ? 4.359 8.336 3.562 1 93.12 23 GLU B N 1
ATOM 780 C CA . GLU B 1 23 ? 4.914 8.469 2.219 1 93.12 23 GLU B CA 1
ATOM 781 C C . GLU B 1 23 ? 6.117 7.547 2.027 1 93.12 23 GLU B C 1
ATOM 783 O O . GLU B 1 23 ? 6.246 6.891 0.991 1 93.12 23 GLU B O 1
ATOM 788 N N . LEU B 1 24 ? 6.926 7.5 2.988 1 94.44 24 LEU B N 1
ATOM 789 C CA . LEU B 1 24 ? 8.102 6.633 2.906 1 94.44 24 LEU B CA 1
ATOM 790 C C . LEU B 1 24 ? 7.688 5.168 2.824 1 94.44 24 LEU B C 1
ATOM 792 O O . LEU B 1 24 ? 8.32 4.383 2.111 1 94.44 24 LEU B O 1
ATOM 796 N N . GLU B 1 25 ? 6.621 4.789 3.465 1 94.25 25 GLU B N 1
ATOM 797 C CA . GLU B 1 25 ? 6.152 3.406 3.488 1 94.25 25 GLU B CA 1
ATOM 798 C C . GLU B 1 25 ? 5.625 2.98 2.121 1 94.25 25 GLU B C 1
ATOM 800 O O . GLU B 1 25 ? 5.754 1.816 1.735 1 94.25 25 GLU B O 1
ATOM 805 N N . ILE B 1 26 ? 5.066 3.945 1.368 1 95.38 26 ILE B N 1
ATOM 806 C CA . ILE B 1 26 ? 4.379 3.533 0.15 1 95.38 26 ILE B CA 1
ATOM 807 C C . ILE B 1 26 ? 5.234 3.875 -1.067 1 95.38 26 ILE B C 1
ATOM 809 O O . ILE B 1 26 ? 4.891 3.518 -2.197 1 95.38 26 ILE B O 1
ATOM 813 N N . THR B 1 27 ? 6.336 4.562 -0.874 1 96.88 27 THR B N 1
ATOM 814 C CA . THR B 1 27 ? 7.215 4.973 -1.964 1 96.88 27 THR B CA 1
ATOM 815 C C . THR B 1 27 ? 8.172 3.846 -2.336 1 96.88 27 THR B C 1
ATOM 817 O O . THR B 1 27 ? 8.727 3.178 -1.458 1 96.88 27 THR B O 1
ATOM 820 N N . CYS B 1 28 ? 8.414 3.691 -3.629 1 98.06 28 CYS B N 1
ATOM 821 C CA . CYS B 1 28 ? 9.344 2.697 -4.145 1 98.06 28 CYS B CA 1
ATOM 822 C C . CYS B 1 28 ? 10.75 2.939 -3.613 1 98.06 28 CYS B C 1
ATOM 824 O O . CYS B 1 28 ? 11.297 4.031 -3.771 1 98.06 28 CYS B O 1
ATOM 826 N N . ALA B 1 29 ? 11.328 1.929 -3.09 1 98 29 ALA B N 1
ATOM 827 C CA . ALA B 1 29 ? 12.641 2.074 -2.453 1 98 29 ALA B CA 1
ATOM 828 C C . ALA B 1 29 ? 13.75 2.127 -3.494 1 98 29 ALA B C 1
ATOM 830 O O . ALA B 1 29 ? 14.883 2.512 -3.184 1 98 29 ALA B O 1
ATOM 831 N N . ILE B 1 30 ? 13.438 1.683 -4.664 1 98.19 30 ILE B N 1
ATOM 832 C CA . ILE B 1 30 ? 14.461 1.639 -5.699 1 98.19 30 ILE B CA 1
ATOM 833 C C . ILE B 1 30 ? 14.641 3.029 -6.301 1 98.19 30 ILE B C 1
ATOM 835 O O . ILE B 1 30 ? 15.773 3.5 -6.457 1 98.19 30 ILE B O 1
ATOM 839 N N . CYS B 1 31 ? 13.531 3.697 -6.684 1 98.31 31 CYS B N 1
ATOM 840 C CA . CYS B 1 31 ? 13.648 4.988 -7.355 1 98.31 31 CYS B CA 1
ATOM 841 C C . CYS B 1 31 ? 13.367 6.133 -6.391 1 98.31 31 CYS B C 1
ATOM 843 O O . CYS B 1 31 ? 13.703 7.285 -6.68 1 98.31 31 CYS B O 1
ATOM 845 N N . MET B 1 32 ? 12.672 5.941 -5.293 1 97.75 32 MET B N 1
ATOM 846 C CA . MET B 1 32 ? 12.32 6.918 -4.266 1 97.75 32 MET B CA 1
ATOM 847 C C . MET B 1 32 ? 11.469 8.039 -4.855 1 97.75 32 MET B C 1
ATOM 849 O O . MET B 1 32 ?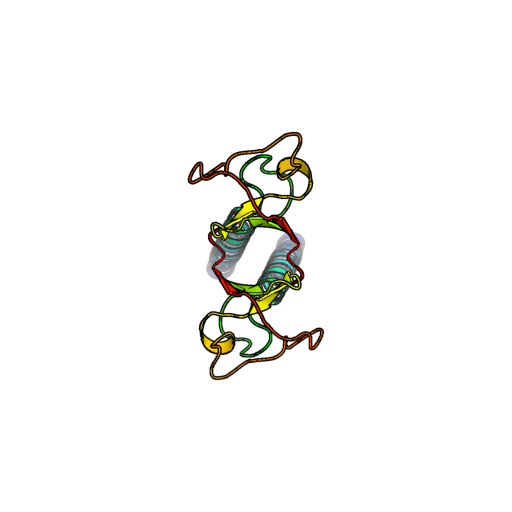 11.492 9.164 -4.352 1 97.75 32 MET B O 1
ATOM 853 N N . ASP B 1 33 ? 10.805 7.715 -5.941 1 97.81 33 ASP B N 1
ATOM 854 C CA . ASP B 1 33 ? 10.039 8.742 -6.648 1 97.81 33 ASP B CA 1
ATOM 855 C C . ASP B 1 33 ? 8.586 8.305 -6.832 1 97.81 33 ASP B C 1
ATOM 857 O O . ASP B 1 33 ? 7.664 9.102 -6.637 1 97.81 33 ASP B O 1
ATOM 861 N N . GLN B 1 34 ? 8.344 7.129 -7.133 1 97.38 34 GLN B N 1
ATOM 862 C CA . GLN B 1 34 ? 7.012 6.617 -7.426 1 97.38 34 GLN B CA 1
ATOM 863 C C . GLN B 1 34 ? 6.496 5.746 -6.281 1 97.38 34 GLN B C 1
ATOM 865 O O . GLN B 1 34 ? 7.277 5.242 -5.477 1 97.38 34 GLN B O 1
ATOM 870 N N . ARG B 1 35 ? 5.168 5.535 -6.25 1 96.06 35 ARG B N 1
ATOM 871 C CA . ARG B 1 35 ? 4.562 4.648 -5.262 1 96.06 35 ARG B CA 1
ATOM 872 C C . ARG B 1 35 ? 4.73 3.186 -5.66 1 96.06 35 ARG B C 1
ATOM 874 O O . ARG B 1 35 ? 4.73 2.855 -6.848 1 96.06 35 ARG B O 1
ATOM 881 N N . CYS B 1 36 ? 4.746 2.41 -4.66 1 97.56 36 CYS B N 1
ATOM 882 C CA . CYS B 1 36 ? 4.719 0.971 -4.895 1 97.56 36 CYS B CA 1
ATOM 883 C C . CYS B 1 36 ? 3.363 0.534 -5.438 1 97.56 36 CYS B C 1
ATOM 885 O O . CYS B 1 36 ? 2.324 0.875 -4.871 1 97.56 36 CYS B O 1
ATOM 887 N N . SER B 1 37 ? 3.422 -0.202 -6.586 1 98.31 37 SER B N 1
ATOM 888 C CA . SER B 1 37 ? 2.166 -0.671 -7.164 1 98.31 37 SER B CA 1
ATOM 889 C C . SER B 1 37 ? 2.273 -2.121 -7.621 1 98.31 37 SER B C 1
ATOM 891 O O . SER B 1 37 ? 1.329 -2.67 -8.188 1 98.31 37 SER B O 1
ATOM 893 N N . ILE B 1 38 ? 3.424 -2.697 -7.426 1 98.81 38 ILE B N 1
ATOM 894 C CA . ILE B 1 38 ? 3.668 -4.09 -7.785 1 98.81 38 ILE B CA 1
ATOM 895 C C . ILE B 1 38 ? 4.145 -4.863 -6.559 1 98.81 38 ILE B C 1
ATOM 897 O O . ILE B 1 38 ? 4.965 -4.367 -5.785 1 98.81 38 ILE B O 1
ATOM 901 N N . VAL B 1 39 ? 3.68 -6.074 -6.414 1 98.88 39 VAL B N 1
ATOM 902 C CA . VAL B 1 39 ? 4.164 -6.957 -5.359 1 98.88 39 VAL B CA 1
ATOM 903 C C . VAL B 1 39 ? 4.68 -8.258 -5.965 1 98.88 39 VAL B C 1
ATOM 905 O O . VAL B 1 39 ? 4.094 -8.781 -6.918 1 98.88 39 VAL B O 1
ATOM 908 N N . PHE B 1 40 ? 5.773 -8.688 -5.492 1 98.75 40 PHE B N 1
ATOM 909 C CA . PHE B 1 40 ? 6.348 -9.961 -5.918 1 98.75 40 PHE B CA 1
ATOM 910 C C . PHE B 1 40 ? 5.789 -11.102 -5.082 1 98.75 40 PHE B C 1
ATOM 912 O O . PHE B 1 40 ? 5.109 -10.875 -4.078 1 98.75 40 PHE B O 1
ATOM 919 N N . GLN B 1 41 ? 6.129 -12.336 -5.48 1 98.44 41 GLN B N 1
ATOM 920 C CA . GLN B 1 41 ? 5.605 -13.477 -4.746 1 98.44 41 GLN B CA 1
ATOM 921 C C . GLN B 1 41 ? 6.145 -13.516 -3.318 1 98.44 41 GLN B C 1
ATOM 923 O O . GLN B 1 41 ? 5.543 -14.125 -2.434 1 98.44 41 GLN B O 1
ATOM 928 N N . CYS B 1 42 ? 7.266 -12.852 -3.102 1 98.38 42 CYS B N 1
ATOM 929 C CA . CYS B 1 42 ? 7.875 -12.844 -1.776 1 98.38 42 CYS B CA 1
ATOM 930 C C . CYS B 1 42 ? 7.215 -11.805 -0.878 1 98.38 42 CYS B C 1
ATOM 932 O O . CYS B 1 42 ? 7.461 -11.766 0.328 1 98.38 42 CYS B O 1
ATOM 934 N N . GLY B 1 43 ? 6.449 -10.914 -1.498 1 98.69 43 GLY B N 1
ATOM 935 C CA . GLY B 1 43 ? 5.711 -9.938 -0.712 1 98.69 43 GLY B CA 1
ATOM 936 C C . GLY B 1 43 ? 6.34 -8.555 -0.734 1 98.69 43 GLY B C 1
ATOM 937 O O . GLY B 1 43 ? 5.719 -7.582 -0.306 1 98.69 43 GLY B O 1
ATOM 938 N N . HIS B 1 44 ? 7.516 -8.359 -1.276 1 98.69 44 HIS B N 1
ATOM 939 C CA . HIS B 1 44 ? 8.133 -7.047 -1.396 1 98.69 44 HIS B CA 1
ATOM 940 C C . HIS B 1 44 ? 7.637 -6.312 -2.637 1 98.69 44 HIS B C 1
ATOM 942 O O . HIS B 1 44 ? 7.18 -6.941 -3.594 1 98.69 44 HIS B O 1
ATOM 948 N N . THR B 1 45 ? 7.777 -4.977 -2.553 1 98.62 45 THR B N 1
ATOM 949 C CA . THR B 1 45 ? 7.062 -4.188 -3.551 1 98.62 45 THR B CA 1
ATOM 950 C C . THR B 1 45 ? 8.016 -3.232 -4.266 1 98.62 45 THR B C 1
ATOM 952 O O . THR B 1 45 ? 9.125 -2.994 -3.799 1 98.62 45 THR B O 1
ATOM 955 N N . ALA B 1 46 ? 7.574 -2.781 -5.406 1 98.75 46 ALA B N 1
ATOM 956 C CA . ALA B 1 46 ? 8.242 -1.771 -6.223 1 98.75 46 ALA B CA 1
ATOM 957 C C . ALA B 1 46 ? 7.242 -1.039 -7.113 1 98.75 46 ALA B C 1
ATOM 959 O O . ALA B 1 46 ? 6.059 -1.391 -7.148 1 98.75 46 ALA B O 1
ATOM 960 N N . CYS B 1 47 ? 7.691 -0.075 -7.715 1 98.44 47 CYS B N 1
ATOM 961 C CA . CYS B 1 47 ? 6.824 0.586 -8.68 1 98.44 47 CYS B CA 1
ATOM 962 C C . CYS B 1 47 ? 6.84 -0.148 -10.016 1 98.44 47 CYS B C 1
ATOM 964 O O . CYS B 1 47 ? 7.633 -1.068 -10.219 1 98.44 47 CYS B O 1
ATOM 966 N N . VAL B 1 48 ? 5.984 0.322 -10.859 1 98.5 48 VAL B N 1
ATOM 967 C CA . VAL B 1 48 ? 5.816 -0.338 -12.148 1 98.5 48 VAL B CA 1
ATOM 968 C C . VAL B 1 48 ? 7.125 -0.273 -12.938 1 98.5 48 VAL B C 1
ATOM 970 O O . VAL B 1 48 ? 7.578 -1.282 -13.484 1 98.5 48 VAL B O 1
ATOM 973 N N . GLU B 1 49 ? 7.805 0.828 -12.914 1 98.56 49 GLU B N 1
ATOM 974 C CA . GLU B 1 49 ? 9.008 1.02 -13.711 1 98.56 49 GLU B CA 1
ATOM 975 C C . GLU B 1 49 ? 10.172 0.182 -13.18 1 98.56 49 GLU B C 1
ATOM 977 O O . GLU B 1 49 ? 10.828 -0.529 -13.938 1 98.56 49 GLU B O 1
ATOM 982 N N . CYS B 1 50 ? 10.273 0.15 -11.984 1 98.69 50 CYS B N 1
ATOM 983 C CA . CYS B 1 50 ? 11.43 -0.51 -11.375 1 98.69 50 CYS B CA 1
ATOM 984 C C . CYS B 1 50 ? 11.234 -2.021 -11.336 1 98.69 50 CYS B C 1
ATOM 986 O O . CYS B 1 50 ? 12.203 -2.775 -11.281 1 98.69 50 CYS B O 1
ATOM 988 N N . SER B 1 51 ? 10 -2.428 -11.375 1 98.81 51 SER B N 1
ATOM 989 C CA . SER B 1 51 ? 9.703 -3.855 -11.305 1 98.81 51 SER B CA 1
ATOM 990 C C . SER B 1 51 ? 9.852 -4.52 -12.664 1 98.81 51 SER B C 1
ATOM 992 O O . SER B 1 51 ? 9.766 -5.746 -12.781 1 98.81 51 SER B O 1
ATOM 994 N N . ASN B 1 52 ? 10.102 -3.779 -13.648 1 98.69 52 ASN B N 1
ATOM 995 C CA . ASN B 1 52 ? 10.195 -4.32 -15 1 98.69 52 ASN B CA 1
ATOM 996 C C . ASN B 1 52 ? 11.125 -5.527 -15.062 1 98.69 52 ASN B C 1
ATOM 998 O O . ASN B 1 52 ? 12.25 -5.477 -14.555 1 98.69 52 ASN B O 1
ATOM 1002 N N . PRO B 1 53 ? 10.617 -6.582 -15.711 1 98.25 53 PRO B N 1
ATOM 1003 C CA . PRO B 1 53 ? 11.414 -7.809 -15.766 1 98.25 53 PRO B CA 1
ATOM 1004 C C . PRO B 1 53 ? 12.758 -7.609 -16.453 1 98.25 53 PRO B C 1
ATOM 1006 O O . PRO B 1 53 ? 13.719 -8.32 -16.172 1 98.25 53 PRO B O 1
ATOM 1009 N N . SER B 1 54 ? 12.82 -6.656 -17.312 1 98.44 54 SER B N 1
ATOM 1010 C CA . SER B 1 54 ? 14.07 -6.406 -18.016 1 98.44 54 SER B CA 1
ATOM 1011 C C . SER B 1 54 ? 15.086 -5.73 -17.094 1 98.44 54 SER B C 1
ATOM 1013 O O . SER B 1 54 ? 16.281 -5.727 -17.391 1 98.44 54 SER B O 1
ATOM 1015 N N . LYS B 1 55 ? 14.594 -5.148 -16.062 1 97.12 55 LYS B N 1
ATOM 1016 C CA . LYS B 1 55 ? 15.453 -4.367 -15.18 1 97.12 55 LYS B CA 1
ATOM 1017 C C . LYS B 1 55 ? 15.703 -5.098 -13.859 1 97.12 55 LYS B C 1
ATOM 1019 O O . LYS B 1 55 ? 16.797 -5.008 -13.289 1 97.12 55 LYS B O 1
ATOM 1024 N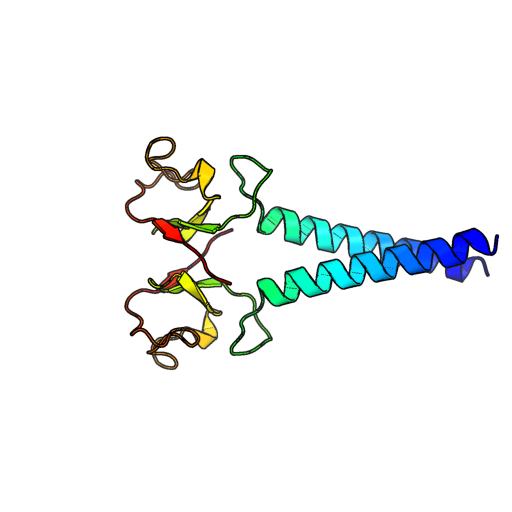 N . LEU B 1 56 ? 14.719 -5.836 -13.469 1 98.44 56 LEU B N 1
ATOM 1025 C CA . LEU B 1 56 ? 14.758 -6.422 -12.133 1 98.44 56 LEU B CA 1
ATOM 1026 C C . LEU B 1 56 ? 14.391 -7.902 -12.18 1 98.44 56 LEU B C 1
ATOM 1028 O O . LEU B 1 56 ? 13.25 -8.25 -12.492 1 98.44 56 LEU B O 1
ATOM 1032 N N . LYS B 1 57 ? 15.297 -8.719 -11.812 1 98.69 57 LYS B N 1
ATOM 1033 C CA . LYS B 1 57 ? 15.062 -10.164 -11.852 1 98.69 57 LYS B CA 1
ATOM 1034 C C . LYS B 1 57 ? 15.023 -10.75 -10.445 1 98.69 57 LYS B C 1
ATOM 1036 O O . LYS B 1 57 ? 14.359 -11.766 -10.203 1 98.69 57 LYS B O 1
ATOM 1041 N N . LEU B 1 58 ? 15.805 -10.109 -9.547 1 98.81 58 LEU B N 1
ATOM 1042 C CA . LEU B 1 58 ? 15.82 -10.492 -8.141 1 98.81 58 LEU B CA 1
ATOM 1043 C C . LEU B 1 58 ? 15.172 -9.414 -7.277 1 98.81 58 LEU B C 1
ATOM 1045 O O . LEU B 1 58 ? 15.352 -8.219 -7.527 1 98.81 58 LEU B O 1
ATOM 1049 N N . CYS B 1 59 ? 14.453 -9.867 -6.273 1 98.69 59 CYS B N 1
ATOM 1050 C CA . CYS B 1 59 ? 13.867 -8.906 -5.34 1 98.69 59 CYS B CA 1
ATOM 1051 C C . CYS B 1 59 ? 14.938 -8.008 -4.746 1 98.69 59 CYS B C 1
ATOM 1053 O O . CYS B 1 59 ? 16 -8.477 -4.344 1 98.69 59 CYS B O 1
ATOM 1055 N N . HIS B 1 60 ? 14.695 -6.777 -4.598 1 98.62 60 HIS B N 1
ATOM 1056 C CA . HIS B 1 60 ? 15.664 -5.793 -4.145 1 98.62 60 HIS B CA 1
ATOM 1057 C C . HIS B 1 60 ? 15.859 -5.863 -2.633 1 98.62 60 HIS B C 1
ATOM 1059 O O . HIS B 1 60 ? 16.812 -5.289 -2.094 1 98.62 60 HIS B O 1
ATOM 1065 N N . ILE B 1 61 ? 15.031 -6.684 -2.053 1 98.44 61 ILE B N 1
ATOM 1066 C CA . ILE B 1 61 ? 15.117 -6.73 -0.598 1 98.44 61 ILE B CA 1
ATOM 1067 C C . ILE B 1 61 ? 15.641 -8.094 -0.155 1 98.44 61 ILE B C 1
ATOM 1069 O O . ILE B 1 61 ? 16.641 -8.18 0.561 1 98.44 61 ILE B O 1
ATOM 1073 N N . CYS B 1 62 ? 15.039 -9.195 -0.625 1 98.5 62 CYS B N 1
ATOM 1074 C CA . CYS B 1 62 ? 15.359 -10.5 -0.072 1 98.5 62 CYS B CA 1
ATOM 1075 C C . CYS B 1 62 ? 16.188 -11.328 -1.06 1 98.5 62 CYS B C 1
ATOM 1077 O O . CYS B 1 62 ? 16.609 -12.438 -0.745 1 98.5 62 CYS B O 1
ATOM 1079 N N . ARG B 1 63 ? 16.234 -10.898 -2.322 1 98.5 63 ARG B N 1
ATOM 1080 C CA . ARG B 1 63 ? 17.078 -11.453 -3.369 1 98.5 63 ARG B CA 1
ATOM 1081 C C . ARG B 1 63 ? 16.5 -12.742 -3.928 1 98.5 63 ARG B C 1
ATOM 1083 O O . ARG B 1 63 ? 17.203 -13.516 -4.586 1 98.5 63 ARG B O 1
ATOM 1090 N N . GLN B 1 64 ? 15.32 -13.086 -3.604 1 98.62 64 GLN B N 1
ATOM 1091 C CA . GLN B 1 64 ? 14.672 -14.211 -4.277 1 98.62 64 GLN B CA 1
ATOM 1092 C C . GLN B 1 64 ? 14.453 -13.906 -5.758 1 98.62 64 GLN B C 1
ATOM 1094 O O . GLN B 1 64 ? 14.141 -12.773 -6.125 1 98.62 64 GLN B O 1
ATOM 1099 N N . ILE B 1 65 ? 14.492 -14.938 -6.543 1 98.88 65 ILE B N 1
ATOM 1100 C CA . ILE B 1 65 ? 14.141 -14.789 -7.949 1 98.88 65 ILE B CA 1
ATOM 1101 C C . ILE B 1 65 ? 12.664 -14.398 -8.078 1 98.88 65 ILE B C 1
ATOM 1103 O O . ILE B 1 65 ? 11.797 -15.031 -7.469 1 98.88 65 ILE B O 1
ATOM 1107 N N . ILE B 1 66 ? 12.414 -13.367 -8.898 1 98.69 66 ILE B N 1
ATOM 1108 C CA . ILE B 1 66 ? 11.039 -12.906 -9.07 1 98.69 66 ILE B CA 1
ATOM 1109 C C . ILE B 1 66 ? 10.336 -13.773 -10.109 1 98.69 66 ILE B C 1
ATOM 1111 O O . ILE B 1 66 ? 10.695 -13.758 -11.289 1 98.69 66 ILE B O 1
ATOM 1115 N N . LYS B 1 67 ? 9.297 -14.359 -9.562 1 98.44 67 LYS B N 1
ATOM 1116 C CA . LYS B 1 67 ? 8.562 -15.266 -10.438 1 98.44 67 LYS B CA 1
ATOM 1117 C C . LYS B 1 67 ? 7.188 -14.695 -10.781 1 98.44 67 LYS B C 1
ATOM 1119 O O . LYS B 1 67 ? 6.57 -15.109 -11.766 1 98.44 67 LYS B O 1
ATOM 1124 N N . ARG B 1 68 ? 6.695 -13.844 -10.016 1 98.25 68 ARG B N 1
ATOM 1125 C CA . ARG B 1 68 ? 5.379 -13.242 -10.211 1 98.25 68 ARG B CA 1
ATOM 1126 C C . ARG B 1 68 ? 5.406 -11.758 -9.844 1 98.25 68 ARG B C 1
ATOM 1128 O O . ARG B 1 68 ? 6.082 -11.352 -8.898 1 98.25 68 ARG B O 1
ATOM 1135 N N . ARG B 1 69 ? 4.688 -11.062 -10.617 1 98.62 69 ARG B N 1
ATOM 1136 C CA . ARG B 1 69 ? 4.438 -9.641 -10.414 1 98.62 69 ARG B CA 1
ATOM 1137 C C . ARG B 1 69 ? 2.945 -9.336 -10.453 1 98.62 69 ARG B C 1
ATOM 1139 O O . ARG B 1 69 ? 2.289 -9.547 -11.477 1 98.62 69 ARG B O 1
ATOM 1146 N N . THR B 1 70 ? 2.457 -8.883 -9.359 1 98.62 70 THR B N 1
ATOM 1147 C CA . THR B 1 70 ? 1.036 -8.562 -9.281 1 98.62 70 THR B CA 1
ATOM 1148 C C . THR B 1 70 ? 0.83 -7.062 -9.086 1 98.62 70 THR B C 1
ATOM 1150 O O . THR B 1 70 ? 1.408 -6.469 -8.18 1 98.62 70 THR B O 1
ATOM 1153 N N . THR B 1 71 ? 0.024 -6.551 -9.93 1 98.56 71 THR B N 1
ATOM 1154 C CA . THR B 1 71 ? -0.352 -5.156 -9.727 1 98.56 71 THR B CA 1
ATOM 1155 C C . THR B 1 71 ? -1.322 -5.02 -8.562 1 98.56 71 THR B C 1
ATOM 1157 O O . THR B 1 71 ? -2.271 -5.797 -8.438 1 98.56 71 THR B O 1
ATOM 1160 N N . ILE B 1 72 ? -0.994 -4.066 -7.762 1 98.19 72 ILE B N 1
ATOM 1161 C CA . ILE B 1 72 ? -1.857 -3.818 -6.613 1 98.19 72 ILE B CA 1
ATOM 1162 C C . ILE B 1 72 ? -2.906 -2.77 -6.977 1 98.19 72 ILE B C 1
ATOM 1164 O O . ILE B 1 72 ? -2.572 -1.705 -7.504 1 98.19 72 ILE B O 1
ATOM 1168 N N . TYR B 1 73 ? -4.184 -3.109 -6.645 1 96.12 73 TYR B N 1
ATOM 1169 C CA . TYR B 1 73 ? -5.273 -2.162 -6.844 1 96.12 73 TYR B CA 1
ATOM 1170 C C . TYR B 1 73 ? -5.922 -1.788 -5.512 1 96.12 73 TYR B C 1
ATOM 1172 O O . TYR B 1 73 ? -6.402 -2.658 -4.785 1 96.12 73 TYR B O 1
ATOM 1180 N N . THR B 1 74 ? -5.652 -0.621 -5 1 79 74 THR B N 1
ATOM 1181 C CA . THR B 1 74 ? -6.211 -0.167 -3.732 1 79 74 THR B CA 1
ATOM 1182 C C . THR B 1 74 ? -7.418 0.737 -3.967 1 79 74 THR B C 1
ATOM 1184 O O . THR B 1 74 ? -7.527 1.376 -5.016 1 79 74 THR B O 1
#

Sequence (148 aa):
MSNNRTKKNVVVRELRDKLEQLELEITCAICMDQRCSIVFQCGHTACVECSNPSKLKLCHICRQIIKRRTTIYTMSNNRTKKNVVVRELRDKLEQLELEITCAICMDQRCSIVFQCGHTACVECSNPSKLKLCHICRQIIKRRTTIYT